Protein AF-A0A6A7KD41-F1 (afdb_monomer)

Nearest PDB structures (foldseek):
  4lav-assembly2_B  TM=3.755E-01  e=3.352E-01  Homo sapiens
  5tva-assembly2_B  TM=5.975E-01  e=9.281E-01  Aquifex aeolicus
  6ssi-assembly1_E  TM=3.882E-01  e=1.425E+00  Dickeya chrysanthemi
  6ssp-assembly2_F  TM=3.814E-01  e=1.965E+00  Dickeya chrysanthemi
  4um3-assembly3_L  TM=3.864E-01  e=9.300E+00  Lymnaea stagnalis

Structure (mmCIF, N/CA/C/O backbone):
data_AF-A0A6A7KD41-F1
#
_entry.id   AF-A0A6A7KD41-F1
#
loop_
_atom_site.group_PDB
_atom_site.id
_atom_site.type_symbol
_atom_site.label_atom_id
_atom_site.label_alt_id
_atom_site.label_comp_id
_atom_site.label_asym_id
_atom_site.label_entity_id
_atom_site.label_seq_id
_atom_site.pdbx_PDB_ins_code
_atom_site.Cartn_x
_atom_site.Cartn_y
_atom_site.Cartn_z
_atom_site.occupancy
_atom_site.B_iso_or_equiv
_atom_site.auth_seq_id
_atom_site.auth_comp_id
_atom_site.auth_asym_id
_atom_site.auth_atom_id
_atom_site.pdbx_PDB_model_num
ATOM 1 N N . MET A 1 1 ? 23.287 2.836 -18.755 1.00 52.28 1 MET A N 1
ATOM 2 C CA . MET A 1 1 ? 22.564 2.348 -17.564 1.00 52.28 1 MET A CA 1
ATOM 3 C C . MET A 1 1 ? 21.124 2.140 -17.977 1.00 52.28 1 MET A C 1
ATOM 5 O O . MET A 1 1 ? 20.512 3.116 -18.390 1.00 52.28 1 MET A O 1
ATOM 9 N N . ASN A 1 2 ? 20.613 0.910 -17.919 1.00 58.53 2 ASN A N 1
ATOM 10 C CA . ASN A 1 2 ? 19.171 0.689 -18.013 1.00 58.53 2 ASN A CA 1
ATOM 11 C C . ASN A 1 2 ? 18.569 1.136 -16.679 1.00 58.53 2 ASN A C 1
ATOM 13 O O . ASN A 1 2 ? 18.926 0.594 -15.634 1.00 58.53 2 ASN A O 1
ATOM 17 N N . LEU A 1 3 ? 17.740 2.179 -16.703 1.00 65.62 3 LEU A N 1
ATOM 18 C CA . LEU A 1 3 ? 16.933 2.551 -15.546 1.00 65.62 3 LEU A CA 1
ATOM 19 C C . LEU A 1 3 ? 15.791 1.544 -15.457 1.00 65.62 3 LEU A C 1
ATOM 21 O O . LEU A 1 3 ? 14.890 1.564 -16.289 1.00 65.62 3 LEU A O 1
ATOM 25 N N . VAL A 1 4 ? 15.855 0.653 -14.469 1.00 75.38 4 VAL A N 1
ATOM 26 C CA . VAL A 1 4 ? 14.727 -0.220 -14.142 1.00 75.38 4 VAL A CA 1
ATOM 27 C C . VAL A 1 4 ? 13.676 0.637 -13.453 1.00 75.38 4 VAL A C 1
ATOM 29 O O . VAL A 1 4 ? 13.943 1.238 -12.410 1.00 75.38 4 VAL A O 1
ATOM 32 N N . VAL A 1 5 ? 12.500 0.719 -14.062 1.00 79.75 5 VAL A N 1
ATOM 33 C CA . VAL A 1 5 ? 11.378 1.510 -13.564 1.00 79.75 5 VAL A CA 1
ATOM 34 C C . VAL A 1 5 ? 10.333 0.570 -12.985 1.00 79.75 5 VAL A C 1
ATOM 36 O O . VAL A 1 5 ? 9.982 -0.443 -13.584 1.00 79.75 5 VAL A O 1
ATOM 39 N N . TYR A 1 6 ? 9.814 0.943 -11.825 1.00 83.56 6 TYR A N 1
ATOM 40 C CA . TYR A 1 6 ? 8.730 0.267 -11.139 1.00 83.56 6 TYR A CA 1
ATOM 41 C C . TYR A 1 6 ? 7.504 1.179 -11.105 1.00 83.56 6 TYR A C 1
ATOM 43 O O . TYR A 1 6 ? 7.623 2.401 -10.997 1.00 83.56 6 TYR A O 1
ATOM 51 N N . ALA A 1 7 ? 6.321 0.582 -11.168 1.00 85.75 7 ALA A N 1
ATOM 52 C CA . ALA A 1 7 ? 5.064 1.204 -10.795 1.00 85.75 7 ALA A CA 1
ATOM 53 C C . ALA A 1 7 ? 4.575 0.598 -9.487 1.00 85.75 7 ALA A C 1
ATOM 55 O O . ALA A 1 7 ? 4.444 -0.615 -9.372 1.00 85.75 7 ALA A O 1
ATOM 56 N N . LEU A 1 8 ? 4.244 1.444 -8.528 1.00 88.38 8 LEU A N 1
ATOM 57 C CA . LEU A 1 8 ? 3.514 1.077 -7.334 1.00 88.38 8 LEU A CA 1
ATOM 58 C C . LEU A 1 8 ? 2.084 1.599 -7.437 1.00 88.38 8 LEU A C 1
ATOM 60 O O . LEU A 1 8 ? 1.876 2.770 -7.745 1.00 88.38 8 LEU A O 1
ATOM 64 N N . ILE A 1 9 ? 1.110 0.750 -7.136 1.00 89.94 9 ILE A N 1
ATOM 65 C CA . ILE A 1 9 ? -0.271 1.148 -6.869 1.00 89.94 9 ILE A CA 1
ATOM 66 C C . ILE A 1 9 ? -0.498 1.005 -5.365 1.00 89.94 9 ILE A C 1
ATOM 68 O O . ILE A 1 9 ? -0.327 -0.083 -4.824 1.00 89.94 9 ILE A O 1
ATOM 72 N N . LYS A 1 10 ? -0.864 2.086 -4.682 1.00 92.62 10 LYS A N 1
ATOM 73 C CA . LYS A 1 10 ? -1.312 2.065 -3.286 1.00 92.62 10 LYS A CA 1
ATOM 74 C C . LYS A 1 10 ? -2.821 2.203 -3.259 1.00 92.62 10 LYS A C 1
ATOM 76 O O . LYS A 1 10 ? -3.337 3.212 -3.726 1.00 92.62 10 LYS A O 1
ATOM 81 N N . GLU A 1 11 ? -3.502 1.232 -2.671 1.00 92.75 11 GLU A N 1
ATOM 82 C CA . GLU A 1 11 ? -4.914 1.346 -2.316 1.00 92.75 11 GLU A CA 1
ATOM 83 C C . GLU A 1 11 ? -5.042 1.656 -0.825 1.00 92.75 11 GLU A C 1
ATOM 85 O O . GLU A 1 11 ? -4.366 1.044 0.006 1.00 92.75 11 GLU A O 1
ATOM 90 N N . GLU A 1 12 ? -5.924 2.591 -0.484 1.00 93.12 12 GLU A N 1
ATOM 91 C CA . GLU A 1 12 ? -6.392 2.807 0.883 1.00 93.12 12 GLU A CA 1
ATOM 92 C C . GLU A 1 12 ? -7.853 2.404 0.986 1.00 93.12 12 GLU A C 1
ATOM 94 O O . GLU A 1 12 ? -8.708 2.928 0.270 1.00 93.12 12 GLU A O 1
ATOM 99 N N . ILE A 1 13 ? -8.140 1.471 1.883 1.00 92.06 13 ILE A N 1
ATOM 100 C CA . ILE A 1 13 ? -9.469 0.906 2.072 1.00 92.06 13 ILE A CA 1
ATOM 101 C C . ILE A 1 13 ? -9.852 1.106 3.531 1.00 92.06 13 ILE A C 1
ATOM 103 O O . ILE A 1 13 ? -9.097 0.745 4.424 1.00 92.06 13 ILE A O 1
ATOM 107 N N . SER A 1 14 ? -11.037 1.644 3.791 1.00 91.31 14 SER A N 1
ATOM 108 C CA . SER A 1 14 ? -11.576 1.792 5.143 1.00 91.31 14 SER A CA 1
ATOM 109 C C . SER A 1 14 ? -12.879 1.020 5.247 1.00 91.31 14 SER A C 1
ATOM 111 O O . SER A 1 14 ? -13.764 1.176 4.402 1.00 91.31 14 SER A O 1
ATOM 113 N N . ASN A 1 15 ? -12.992 0.151 6.257 1.00 87.00 15 ASN A N 1
ATOM 114 C CA . ASN A 1 15 ? -14.191 -0.662 6.491 1.00 87.00 15 ASN A CA 1
ATOM 115 C C . ASN A 1 15 ? -14.682 -1.398 5.218 1.00 87.00 15 ASN A C 1
ATOM 117 O O . ASN A 1 15 ? -15.878 -1.454 4.923 1.00 87.00 15 ASN A O 1
ATOM 121 N N . GLY A 1 16 ? -13.739 -1.918 4.420 1.00 86.12 16 GLY A N 1
ATOM 122 C CA . GLY A 1 16 ? -14.003 -2.642 3.170 1.00 86.12 16 GLY A CA 1
ATOM 123 C C . GLY A 1 16 ? -14.347 -1.777 1.949 1.00 86.12 16 GLY A C 1
ATOM 124 O O . GLY A 1 16 ? -14.627 -2.329 0.886 1.00 86.12 16 GLY A O 1
ATOM 125 N N . LYS A 1 17 ? -14.324 -0.442 2.058 1.00 91.94 17 LYS A N 1
ATOM 126 C CA . LYS A 1 17 ? -14.553 0.484 0.937 1.00 91.94 17 LYS A CA 1
ATOM 127 C C . LYS A 1 17 ? -13.256 1.149 0.496 1.00 91.94 17 LYS A C 1
ATOM 129 O O . LYS A 1 17 ? -12.538 1.689 1.330 1.00 91.94 17 LYS A O 1
ATOM 134 N N . LEU A 1 18 ? -12.991 1.145 -0.810 1.00 93.06 18 LEU A N 1
ATOM 135 C CA . LEU A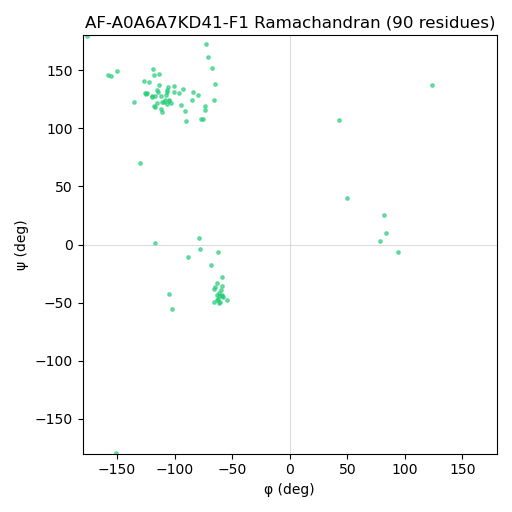 1 18 ? -11.871 1.873 -1.405 1.00 93.06 18 LEU A CA 1
ATOM 136 C C . LEU A 1 18 ? -12.077 3.384 -1.234 1.00 93.06 18 LEU A C 1
ATOM 138 O O . LEU A 1 18 ? -13.114 3.915 -1.631 1.00 93.06 18 LEU A O 1
ATOM 142 N N . ILE A 1 19 ? -11.095 4.046 -0.629 1.00 94.56 19 ILE A N 1
ATOM 143 C CA . ILE A 1 19 ? -11.096 5.481 -0.330 1.00 94.56 19 ILE A CA 1
ATOM 144 C C . ILE A 1 19 ? -10.185 6.235 -1.294 1.00 94.56 19 ILE A C 1
ATOM 146 O O . ILE A 1 19 ? -10.555 7.304 -1.771 1.00 94.56 19 ILE A O 1
ATOM 150 N N . ASP A 1 20 ? -9.009 5.678 -1.583 1.00 93.75 20 ASP A N 1
ATOM 151 C CA . ASP A 1 20 ? -7.983 6.341 -2.382 1.00 93.75 20 ASP A CA 1
ATOM 152 C C . ASP A 1 20 ? -7.130 5.329 -3.156 1.00 93.75 20 ASP A C 1
ATOM 154 O O . ASP A 1 20 ? -6.910 4.204 -2.695 1.00 93.75 20 ASP A O 1
ATOM 158 N N . VAL A 1 21 ? -6.648 5.750 -4.328 1.00 92.69 21 VAL A N 1
ATOM 159 C CA . VAL A 1 21 ? -5.703 4.998 -5.161 1.00 92.69 21 VAL A CA 1
ATOM 160 C C . VAL A 1 21 ? -4.612 5.938 -5.646 1.00 92.69 21 VAL A C 1
ATOM 162 O O . VAL A 1 21 ? -4.878 6.907 -6.357 1.00 92.69 21 VAL A O 1
ATOM 165 N N . VAL A 1 22 ? -3.367 5.602 -5.326 1.00 92.00 22 VAL A N 1
ATOM 166 C CA . VAL A 1 22 ? -2.187 6.348 -5.767 1.00 92.00 22 VAL A CA 1
ATOM 167 C C . VAL A 1 22 ? -1.349 5.470 -6.678 1.00 92.00 22 VAL A C 1
ATOM 169 O O . VAL A 1 22 ? -1.046 4.334 -6.330 1.00 92.00 22 VAL A O 1
ATOM 172 N N . VAL A 1 23 ? -0.928 6.015 -7.820 1.00 89.94 23 VAL A N 1
ATOM 173 C CA . VAL A 1 23 ? 0.059 5.379 -8.698 1.00 89.94 23 VAL A CA 1
ATOM 174 C C . VAL A 1 23 ? 1.365 6.160 -8.619 1.00 89.94 23 VAL A C 1
ATOM 176 O O . VAL A 1 23 ? 1.395 7.359 -8.899 1.00 89.94 23 VAL A O 1
ATOM 179 N N . LEU A 1 24 ? 2.446 5.481 -8.251 1.00 89.56 24 LEU A N 1
ATOM 180 C CA . LEU A 1 24 ? 3.795 6.027 -8.197 1.00 89.56 24 LEU A CA 1
ATOM 181 C C . LEU A 1 24 ? 4.680 5.290 -9.197 1.00 89.56 24 LEU A C 1
ATOM 183 O O . LEU A 1 24 ? 4.766 4.072 -9.152 1.00 89.56 24 LEU A O 1
ATOM 187 N N . ILE A 1 25 ? 5.373 6.025 -10.064 1.00 87.00 25 ILE A N 1
ATOM 188 C CA . ILE A 1 25 ? 6.366 5.461 -10.983 1.00 87.00 25 ILE A CA 1
ATOM 189 C C . ILE A 1 25 ? 7.749 5.961 -10.562 1.00 87.00 25 ILE A C 1
ATOM 191 O O . ILE A 1 25 ? 7.942 7.166 -10.381 1.00 87.00 25 ILE A O 1
ATOM 195 N N . GLY A 1 26 ? 8.703 5.051 -10.384 1.00 85.31 26 GLY A N 1
ATOM 196 C CA . GLY A 1 26 ? 10.041 5.385 -9.902 1.00 85.31 26 GLY A CA 1
ATOM 197 C C . GLY A 1 26 ? 10.994 4.197 -9.874 1.00 85.31 26 GLY A C 1
ATOM 198 O O . GLY A 1 26 ? 10.627 3.081 -10.229 1.00 85.31 26 GLY A O 1
ATOM 199 N N . ASP A 1 27 ? 12.232 4.439 -9.458 1.00 86.44 27 ASP A N 1
ATOM 200 C CA . ASP A 1 27 ? 13.161 3.360 -9.130 1.00 86.44 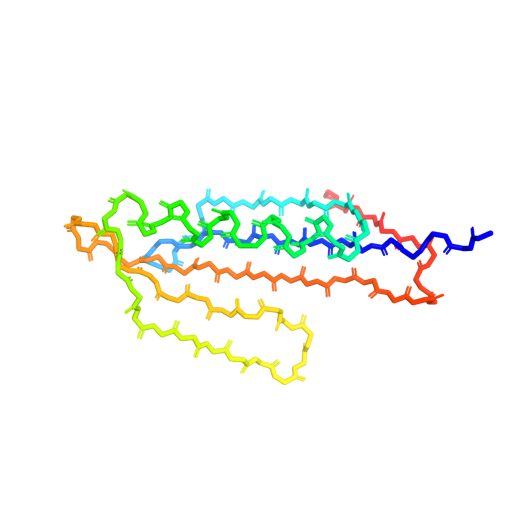27 ASP A CA 1
ATOM 201 C C . ASP A 1 27 ? 12.780 2.676 -7.803 1.00 86.44 27 ASP A C 1
ATOM 203 O O . ASP A 1 27 ? 11.884 3.104 -7.071 1.00 86.44 27 ASP A O 1
ATOM 207 N N . LYS A 1 28 ? 13.478 1.582 -7.488 1.00 84.25 28 LYS A N 1
ATOM 208 C CA . LYS A 1 28 ? 13.225 0.783 -6.285 1.00 84.25 28 LYS A CA 1
ATOM 209 C C . LYS A 1 28 ? 13.376 1.586 -4.986 1.00 84.25 28 LYS A C 1
ATOM 211 O O . LYS A 1 28 ? 12.645 1.325 -4.035 1.00 84.25 28 LYS A O 1
ATOM 216 N N . GLU A 1 29 ? 14.323 2.520 -4.930 1.00 88.56 29 GLU A N 1
ATOM 217 C CA . GLU A 1 29 ? 14.573 3.336 -3.737 1.00 88.56 29 GLU A CA 1
ATOM 218 C C . GLU A 1 29 ? 13.375 4.244 -3.466 1.00 88.56 29 GLU A C 1
ATOM 220 O O . GLU A 1 29 ? 12.785 4.176 -2.387 1.00 88.56 29 GLU A O 1
ATOM 225 N N . ARG A 1 30 ? 12.907 4.952 -4.496 1.00 89.50 30 ARG A N 1
ATOM 226 C CA . ARG A 1 30 ? 11.724 5.808 -4.420 1.00 89.50 30 ARG A CA 1
ATOM 227 C C . ARG A 1 30 ? 10.452 5.048 -4.040 1.00 89.50 30 ARG A C 1
ATOM 229 O O . ARG A 1 30 ? 9.627 5.570 -3.290 1.00 89.50 30 ARG A O 1
ATOM 236 N N . ILE A 1 31 ? 10.267 3.829 -4.555 1.00 88.31 31 ILE A N 1
ATOM 237 C CA . ILE A 1 31 ? 9.132 2.975 -4.171 1.00 88.31 31 ILE A CA 1
ATOM 238 C C . ILE A 1 31 ? 9.193 2.625 -2.678 1.00 88.31 31 ILE A C 1
ATOM 240 O O . ILE A 1 31 ? 8.189 2.756 -1.976 1.00 88.31 31 ILE A O 1
ATOM 244 N N . ASN A 1 32 ? 10.363 2.211 -2.185 1.00 86.88 32 ASN A N 1
ATOM 245 C CA . ASN A 1 32 ? 10.541 1.850 -0.781 1.00 86.88 32 ASN A CA 1
ATOM 246 C C . ASN A 1 32 ? 10.302 3.045 0.145 1.00 86.88 32 ASN A C 1
ATOM 248 O O . ASN A 1 32 ? 9.559 2.916 1.117 1.00 86.88 32 ASN A O 1
ATOM 252 N N . GLU A 1 33 ? 10.894 4.201 -0.165 1.00 91.81 33 GLU A N 1
ATOM 253 C CA . GLU A 1 33 ? 10.694 5.440 0.594 1.00 91.81 33 GLU A CA 1
ATOM 254 C C . GLU A 1 33 ? 9.210 5.783 0.710 1.00 91.81 33 GLU A C 1
ATOM 256 O O . GLU A 1 33 ? 8.711 5.990 1.815 1.00 91.81 33 GLU A O 1
ATOM 261 N N . PHE A 1 34 ? 8.473 5.732 -0.403 1.00 91.25 34 PHE A N 1
ATOM 262 C CA . PHE A 1 34 ? 7.041 6.011 -0.403 1.00 91.25 34 PHE A CA 1
ATOM 263 C C . PHE A 1 34 ? 6.251 5.068 0.515 1.00 91.25 34 PHE A C 1
ATOM 265 O O . PHE A 1 34 ? 5.385 5.523 1.266 1.00 91.25 34 PHE A O 1
ATOM 272 N N . ILE A 1 35 ? 6.533 3.761 0.486 1.00 87.44 35 ILE A N 1
ATOM 273 C CA . ILE A 1 35 ? 5.863 2.791 1.367 1.00 87.44 35 ILE A CA 1
ATOM 274 C C . ILE A 1 35 ? 6.156 3.130 2.833 1.00 87.44 35 ILE A C 1
ATOM 276 O O . ILE A 1 35 ? 5.225 3.256 3.633 1.00 87.44 35 ILE A O 1
ATOM 280 N N . TYR A 1 36 ? 7.430 3.329 3.184 1.00 87.25 36 TYR A N 1
ATOM 281 C CA . TYR A 1 36 ? 7.830 3.645 4.555 1.00 87.25 36 TYR A CA 1
ATOM 282 C C . TYR A 1 36 ? 7.220 4.954 5.056 1.00 87.25 36 TYR A C 1
ATOM 284 O O . TYR A 1 36 ? 6.749 5.001 6.192 1.00 87.25 36 TYR A O 1
ATOM 292 N N . GLU A 1 37 ? 7.181 5.998 4.228 1.00 90.88 37 GLU A N 1
ATOM 293 C CA . GLU A 1 37 ? 6.560 7.276 4.579 1.00 90.88 37 GLU A CA 1
ATOM 294 C C . GLU A 1 37 ? 5.065 7.131 4.861 1.00 90.88 37 GLU A C 1
ATOM 296 O O . GLU A 1 37 ? 4.583 7.659 5.867 1.00 90.88 37 GLU A O 1
ATOM 301 N N . ASN A 1 38 ? 4.336 6.381 4.025 1.00 88.56 38 ASN A N 1
ATOM 302 C CA . ASN A 1 38 ? 2.909 6.131 4.238 1.00 88.56 38 ASN A CA 1
ATOM 303 C C . ASN A 1 38 ? 2.680 5.414 5.573 1.00 88.56 38 ASN A C 1
ATOM 305 O O . ASN A 1 38 ? 1.891 5.881 6.390 1.00 88.56 38 ASN A O 1
ATOM 309 N N . ILE A 1 39 ? 3.416 4.334 5.843 1.00 86.25 39 ILE A N 1
ATOM 310 C CA . ILE A 1 39 ? 3.299 3.586 7.102 1.00 86.25 39 ILE A CA 1
ATOM 311 C C . ILE A 1 39 ? 3.694 4.447 8.313 1.00 86.25 39 ILE A C 1
ATOM 313 O O . ILE A 1 39 ? 2.997 4.468 9.328 1.00 86.25 39 ILE A O 1
ATOM 317 N N . HIS A 1 40 ? 4.787 5.205 8.214 1.00 87.38 40 HIS A N 1
ATOM 318 C CA . HIS A 1 40 ? 5.257 6.067 9.296 1.00 87.38 40 HIS A CA 1
ATOM 319 C C . HIS A 1 40 ? 4.276 7.203 9.612 1.00 87.38 40 HIS A C 1
ATOM 321 O O . HIS A 1 40 ? 4.099 7.554 10.782 1.00 87.38 40 HIS A O 1
ATOM 327 N N . LYS A 1 41 ? 3.612 7.758 8.591 1.00 86.25 41 LYS A N 1
ATOM 328 C CA . LYS A 1 41 ? 2.560 8.763 8.765 1.00 86.25 41 LYS A CA 1
ATOM 329 C C . LYS A 1 41 ? 1.423 8.230 9.640 1.00 86.25 41 LYS A C 1
ATOM 331 O O . LYS A 1 41 ? 1.041 8.914 10.585 1.00 86.25 41 LYS A O 1
ATOM 336 N N . PHE A 1 42 ? 0.964 6.999 9.405 1.00 83.00 42 PHE A N 1
ATOM 337 C CA . PHE A 1 42 ? -0.080 6.381 10.230 1.00 83.00 42 PHE A CA 1
ATOM 338 C C . PHE A 1 42 ? 0.318 6.274 11.707 1.00 83.00 42 PHE A C 1
ATOM 340 O O . PHE A 1 42 ? -0.473 6.633 12.576 1.00 83.00 42 PHE A O 1
ATOM 347 N N . TYR A 1 43 ? 1.552 5.861 12.010 1.00 82.50 43 TYR A N 1
ATOM 348 C CA . TYR A 1 43 ? 2.022 5.816 13.401 1.00 82.50 43 TYR A CA 1
ATOM 349 C C . TYR A 1 43 ? 2.128 7.207 14.037 1.00 82.50 43 TYR A C 1
ATOM 351 O O . TYR A 1 43 ? 1.788 7.378 15.207 1.00 82.50 43 TYR A O 1
ATOM 359 N N . LYS A 1 44 ? 2.576 8.218 13.281 1.00 86.12 44 LYS A N 1
ATOM 360 C CA . LYS A 1 44 ? 2.636 9.611 13.758 1.00 86.12 44 LYS A CA 1
ATOM 361 C C . LYS A 1 44 ? 1.262 10.186 14.084 1.00 86.12 44 LYS A C 1
ATOM 363 O O . LYS A 1 44 ? 1.149 10.983 15.009 1.00 86.12 44 LYS A O 1
ATOM 368 N N . GLU A 1 45 ? 0.236 9.770 13.353 1.00 85.31 45 GLU A N 1
ATOM 369 C CA . GLU A 1 45 ? -1.156 10.160 13.594 1.00 85.31 45 GLU A CA 1
ATOM 370 C C . GLU A 1 45 ? -1.799 9.378 14.755 1.00 85.31 45 GLU A C 1
ATOM 372 O O . GLU A 1 45 ? -2.980 9.557 15.032 1.00 85.31 45 GLU A O 1
ATOM 377 N N . GLY A 1 46 ? -1.035 8.543 15.471 1.00 78.94 46 GLY A N 1
ATOM 378 C CA . GLY A 1 46 ? -1.515 7.745 16.601 1.00 78.94 46 GLY A CA 1
ATOM 379 C C . GLY A 1 46 ? -2.176 6.430 16.190 1.00 78.94 46 GLY A C 1
ATOM 380 O O . GLY A 1 46 ? -2.792 5.771 17.026 1.00 78.94 46 GLY A O 1
ATOM 381 N N . GLY A 1 47 ? -2.067 6.046 14.916 1.00 80.94 47 GLY A N 1
ATOM 382 C CA . GLY A 1 47 ? -2.515 4.748 14.442 1.00 80.94 47 GLY A CA 1
ATOM 383 C C . GLY A 1 47 ? -1.671 3.608 15.013 1.00 80.94 47 GLY A C 1
ATOM 384 O O . GLY A 1 47 ? -0.490 3.773 15.326 1.00 80.94 47 GLY A O 1
ATOM 385 N N . SER A 1 48 ? -2.278 2.433 15.140 1.00 82.12 48 SER A N 1
ATOM 386 C CA . SER A 1 48 ? -1.619 1.222 15.618 1.00 82.12 4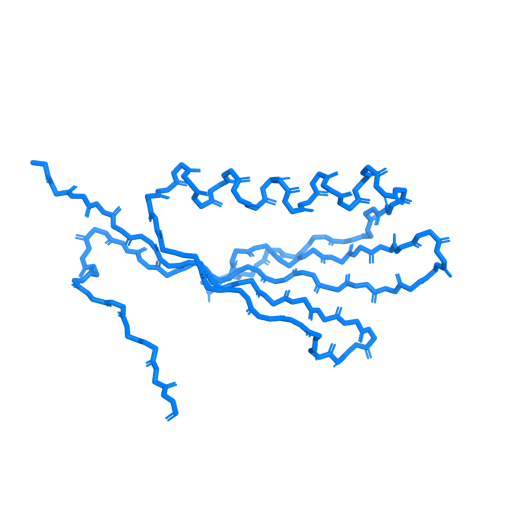8 SER A CA 1
ATOM 387 C C . SER A 1 48 ? -1.627 0.122 14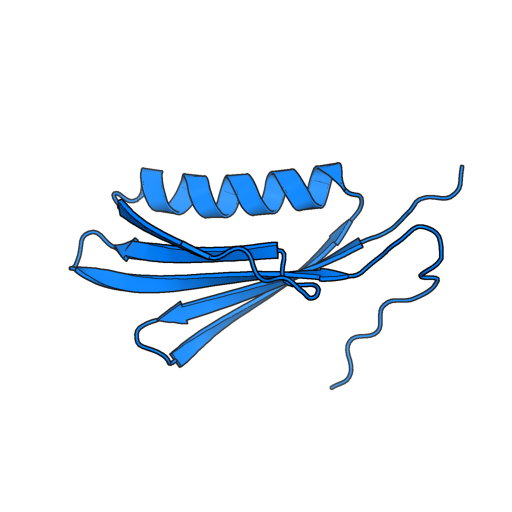.564 1.00 82.12 48 SER A C 1
ATOM 389 O O . SER A 1 48 ? -2.502 0.045 13.702 1.00 82.12 48 SER A O 1
ATOM 391 N N . PHE A 1 49 ? -0.605 -0.723 14.622 1.00 84.75 49 PHE A N 1
ATOM 392 C CA . PHE A 1 49 ? -0.475 -1.876 13.747 1.00 84.75 49 PHE A CA 1
ATOM 393 C C . PHE A 1 49 ? -1.344 -3.025 14.243 1.00 84.75 49 PHE A C 1
ATOM 395 O O . PHE A 1 49 ? -1.219 -3.429 15.399 1.00 84.75 49 PHE A O 1
ATOM 402 N N . LEU A 1 50 ? -2.162 -3.587 13.353 1.00 79.25 50 LEU A N 1
ATOM 403 C CA . LEU A 1 50 ? -2.926 -4.796 13.643 1.00 79.25 50 LEU A CA 1
ATOM 404 C C . LEU A 1 50 ? -2.277 -6.021 13.005 1.00 79.25 50 LEU A C 1
ATOM 406 O O . LEU A 1 50 ? -1.989 -7.006 13.688 1.00 79.25 50 LEU A O 1
ATOM 410 N N . LYS A 1 51 ? -2.054 -5.979 11.686 1.00 81.06 51 LYS A N 1
ATOM 411 C CA . LYS A 1 51 ? -1.610 -7.155 10.937 1.00 81.06 51 LYS A CA 1
ATOM 412 C C . LYS A 1 51 ? -0.871 -6.793 9.655 1.00 81.06 51 LYS A C 1
ATOM 414 O O . LYS A 1 51 ? -1.239 -5.863 8.948 1.00 81.06 51 LYS A O 1
ATOM 419 N N . ARG A 1 52 ? 0.124 -7.616 9.319 1.00 78.75 52 ARG A N 1
ATOM 420 C CA . ARG A 1 52 ? 0.799 -7.648 8.017 1.00 78.75 52 ARG A CA 1
ATOM 421 C C . ARG A 1 52 ? 0.505 -8.987 7.352 1.00 78.75 52 ARG A C 1
ATOM 423 O O . ARG A 1 52 ? 0.628 -10.029 7.999 1.00 78.75 52 ARG A O 1
ATOM 430 N N . LYS A 1 53 ? 0.101 -8.968 6.083 1.00 74.50 53 LYS A N 1
ATOM 431 C CA . LYS A 1 53 ? 0.002 -10.170 5.242 1.00 74.50 53 LYS A CA 1
ATOM 432 C C . LYS A 1 53 ? 0.970 -10.021 4.075 1.00 74.50 53 LYS A C 1
ATOM 434 O O . LYS A 1 53 ? 0.832 -9.100 3.274 1.00 74.50 53 LYS A O 1
ATOM 439 N N . 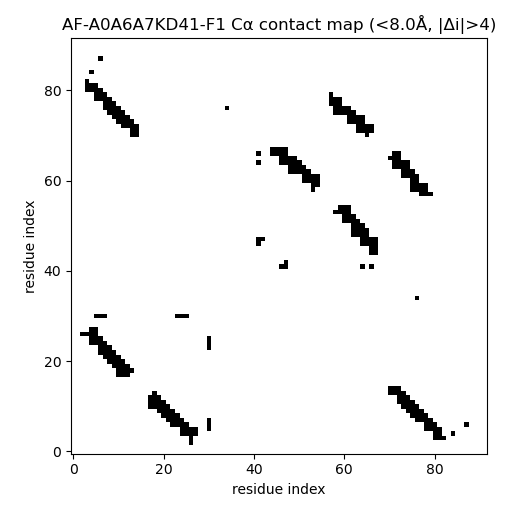GLU A 1 54 ? 1.935 -10.928 3.998 1.00 65.56 54 GLU A N 1
ATOM 440 C CA . GLU A 1 54 ? 2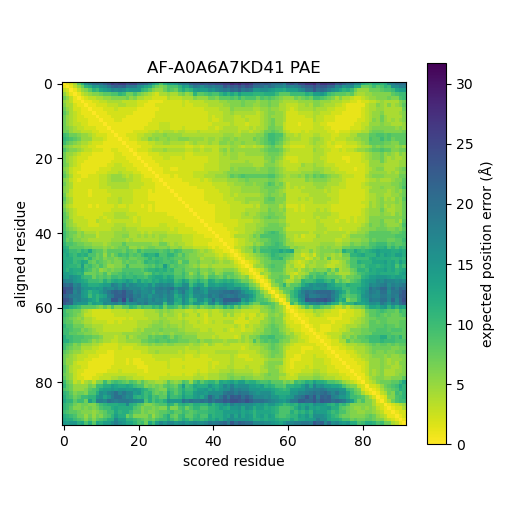.716 -11.148 2.783 1.00 65.56 54 GLU A CA 1
ATOM 441 C C . GLU A 1 54 ? 1.914 -12.090 1.890 1.00 65.56 54 GLU A C 1
ATOM 443 O O . GLU A 1 54 ? 1.368 -13.086 2.366 1.00 65.56 54 GLU A O 1
ATOM 448 N N . THR A 1 55 ? 1.769 -11.746 0.619 1.00 58.34 55 THR A N 1
ATOM 449 C CA . THR A 1 55 ? 1.028 -12.566 -0.345 1.00 58.34 55 THR A CA 1
ATOM 450 C C . THR A 1 55 ? 1.991 -13.109 -1.384 1.00 58.34 55 THR A C 1
ATOM 452 O O . THR A 1 55 ? 2.843 -12.373 -1.876 1.00 58.34 55 THR A O 1
ATOM 455 N N . GLU A 1 56 ? 1.820 -14.382 -1.727 1.00 53.66 56 GLU A N 1
ATOM 456 C CA . GLU A 1 56 ? 2.777 -15.175 -2.507 1.00 53.66 56 GLU A CA 1
ATOM 457 C C . GLU A 1 56 ? 2.921 -14.733 -3.978 1.00 53.66 56 GLU A C 1
ATOM 459 O O . GLU A 1 56 ? 3.945 -15.015 -4.588 1.00 53.66 56 GLU A O 1
ATOM 464 N N . ASP A 1 57 ? 1.968 -13.968 -4.531 1.00 51.75 57 ASP A N 1
ATOM 465 C CA . ASP A 1 57 ? 1.898 -13.691 -5.974 1.00 51.75 57 ASP A CA 1
ATOM 466 C C . ASP A 1 57 ? 1.749 -12.197 -6.332 1.00 51.75 57 ASP A C 1
ATOM 468 O O . ASP A 1 57 ? 0.753 -11.778 -6.909 1.00 51.75 57 ASP A O 1
ATOM 472 N N . ARG A 1 58 ? 2.796 -11.385 -6.124 1.00 53.50 58 ARG A N 1
ATOM 473 C CA . ARG A 1 58 ? 2.939 -10.012 -6.697 1.00 53.50 58 ARG A CA 1
ATOM 474 C C . ARG A 1 58 ? 2.224 -8.863 -5.969 1.00 53.50 58 ARG A C 1
ATOM 476 O O . ARG A 1 58 ? 1.950 -7.822 -6.565 1.00 53.50 58 ARG A O 1
ATOM 483 N N . LEU A 1 59 ? 1.980 -9.004 -4.674 1.00 55.25 59 LEU A N 1
ATOM 484 C CA . LEU A 1 59 ? 1.448 -7.934 -3.830 1.00 55.25 59 LEU A CA 1
ATOM 485 C C . LEU A 1 59 ? 2.480 -7.606 -2.750 1.00 55.25 59 LEU A C 1
ATOM 487 O O . LEU A 1 59 ? 2.872 -8.461 -1.954 1.00 55.25 59 LEU A O 1
ATOM 491 N N . TYR A 1 60 ? 2.949 -6.367 -2.760 1.00 68.75 60 TYR A N 1
ATOM 492 C CA . TYR A 1 60 ? 3.817 -5.838 -1.726 1.00 68.75 60 TYR A CA 1
ATOM 493 C C . TYR A 1 60 ? 2.929 -5.523 -0.512 1.00 68.75 60 TYR A C 1
ATOM 495 O O . TYR A 1 60 ? 2.112 -4.621 -0.532 1.00 68.75 60 TYR A O 1
ATOM 503 N N . GLU A 1 61 ? 3.046 -6.330 0.533 1.00 77.50 61 GLU A N 1
ATOM 504 C CA . GLU A 1 61 ? 2.567 -6.062 1.895 1.00 77.50 61 GLU A CA 1
ATOM 505 C C . GLU A 1 61 ? 1.160 -5.434 2.044 1.00 77.50 61 GLU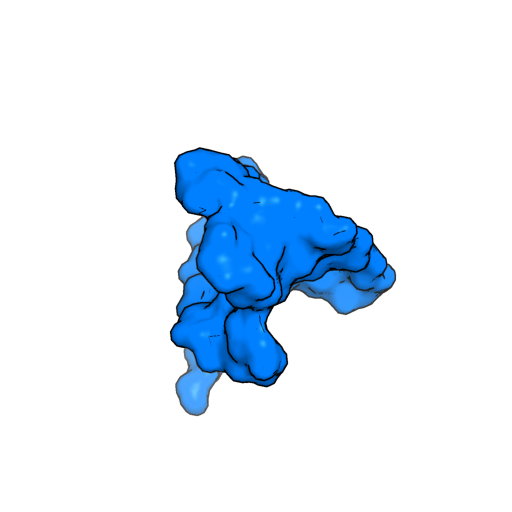 A C 1
ATOM 507 O O . GLU A 1 61 ? 0.946 -4.233 1.880 1.00 77.50 61 GLU A O 1
ATOM 512 N N . VAL A 1 62 ? 0.190 -6.227 2.501 1.00 84.50 62 VAL A N 1
ATOM 513 C CA . VAL A 1 62 ? -1.060 -5.661 3.030 1.00 84.50 62 VAL A CA 1
ATOM 514 C C . VAL A 1 62 ? -0.859 -5.303 4.498 1.00 84.50 62 VAL A C 1
ATOM 516 O O . VAL A 1 62 ? -0.503 -6.172 5.301 1.00 84.50 62 VAL A O 1
ATOM 519 N N . TRP A 1 63 ? -1.125 -4.046 4.843 1.00 87.00 63 TRP A N 1
ATOM 520 C CA . TRP A 1 63 ? -1.052 -3.514 6.200 1.00 87.00 63 TRP A CA 1
ATOM 521 C C . TRP A 1 63 ? -2.445 -3.171 6.707 1.00 87.00 63 TRP A C 1
ATOM 523 O O . TRP A 1 63 ? -3.106 -2.288 6.171 1.00 87.00 63 TRP A O 1
ATOM 533 N N . GLU A 1 64 ? -2.874 -3.853 7.761 1.00 88.75 64 GLU A N 1
ATOM 534 C CA . GLU A 1 64 ? -4.082 -3.519 8.507 1.00 88.75 64 GLU A CA 1
ATOM 535 C C . GLU A 1 64 ? -3.689 -2.643 9.700 1.00 88.75 64 GLU A C 1
ATOM 537 O O . GLU A 1 64 ? -2.868 -3.033 10.542 1.00 88.75 64 GLU A O 1
ATOM 542 N N . LEU A 1 65 ? -4.244 -1.437 9.735 1.00 89.06 65 LEU A N 1
ATOM 543 C CA . LEU A 1 65 ? -3.921 -0.371 10.671 1.00 89.06 65 LEU A CA 1
ATOM 544 C C . LEU A 1 65 ? -5.206 0.099 11.350 1.00 89.06 65 LEU A C 1
ATOM 546 O O . LEU A 1 65 ? -6.244 0.227 10.706 1.00 89.06 65 LEU A O 1
ATOM 550 N N . GLN A 1 66 ? -5.134 0.393 12.642 1.00 89.12 66 GLN A N 1
ATOM 551 C CA . GLN A 1 66 ? -6.237 0.994 13.382 1.00 89.12 66 GLN A CA 1
ATOM 552 C C . GLN A 1 66 ? -5.939 2.466 13.642 1.00 89.12 66 GLN A C 1
ATOM 554 O O . GLN A 1 66 ? -4.908 2.788 14.230 1.00 89.12 66 GLN A O 1
ATOM 559 N N . LYS A 1 67 ? -6.837 3.358 13.231 1.00 86.94 67 LYS A N 1
ATOM 560 C CA . LYS A 1 67 ? -6.785 4.786 13.556 1.00 86.94 67 LYS A CA 1
ATOM 561 C C . LYS A 1 67 ? -7.102 5.042 15.041 1.00 86.94 67 LYS A C 1
ATOM 563 O O . LYS A 1 67 ? -7.717 4.197 15.690 1.00 86.94 67 LYS A O 1
ATOM 568 N N . PRO A 1 68 ? -6.742 6.217 15.596 1.00 84.56 68 PRO A N 1
ATOM 569 C CA . PRO A 1 68 ? -7.040 6.561 16.993 1.00 84.56 68 PRO A CA 1
ATOM 570 C C . PRO A 1 68 ? -8.530 6.556 17.358 1.00 84.56 68 PRO A C 1
ATOM 572 O O . PRO A 1 68 ? -8.880 6.339 18.515 1.00 84.56 68 PRO A O 1
ATOM 575 N N . ASP A 1 69 ? -9.405 6.820 16.387 1.00 88.50 69 ASP A N 1
ATOM 576 C CA . ASP A 1 69 ? -10.866 6.794 16.532 1.00 88.50 69 ASP A CA 1
ATOM 577 C C . ASP A 1 69 ? -11.454 5.370 16.515 1.00 88.50 69 ASP A C 1
ATOM 579 O O . ASP A 1 69 ? -12.650 5.192 16.745 1.00 88.50 69 ASP A O 1
ATOM 583 N N . GLY A 1 70 ? -10.612 4.357 16.298 1.00 85.44 70 GLY A N 1
ATOM 584 C CA . GLY A 1 70 ? -10.985 2.950 16.241 1.00 85.44 70 GLY A CA 1
ATOM 585 C C . GLY A 1 70 ? -11.265 2.427 14.833 1.00 85.44 70 GLY A C 1
ATOM 586 O O . GLY A 1 70 ? -11.416 1.210 14.695 1.00 85.44 70 GLY A O 1
ATOM 587 N N . ASP A 1 71 ? -11.289 3.285 13.804 1.00 89.31 71 ASP A N 1
ATOM 588 C CA . ASP A 1 71 ? -11.508 2.856 12.420 1.00 89.31 71 ASP A CA 1
ATOM 589 C C . ASP A 1 71 ? -10.367 1.965 11.925 1.00 89.31 71 ASP A C 1
ATOM 591 O O . ASP A 1 71 ? -9.184 2.245 12.139 1.00 89.31 71 ASP A O 1
ATOM 595 N N . ILE A 1 72 ? -10.726 0.899 11.209 1.00 90.19 72 ILE A N 1
ATOM 596 C CA . ILE A 1 72 ? -9.761 -0.014 10.598 1.00 90.19 72 ILE A CA 1
ATOM 597 C C . ILE A 1 72 ? -9.543 0.383 9.140 1.00 90.19 72 ILE A C 1
ATOM 599 O O . ILE A 1 72 ? -10.490 0.567 8.363 1.00 90.19 72 ILE A O 1
ATOM 603 N N . ILE A 1 73 ? -8.271 0.495 8.775 1.00 91.56 73 ILE A N 1
ATOM 604 C CA . ILE A 1 73 ? -7.804 0.784 7.427 1.00 91.56 73 ILE A CA 1
ATOM 605 C C . ILE A 1 73 ? -6.892 -0.330 6.952 1.00 91.56 73 ILE A C 1
ATOM 607 O O . ILE A 1 73 ? -6.041 -0.824 7.684 1.00 91.56 73 ILE A O 1
ATOM 611 N N . GLU A 1 74 ? -7.050 -0.685 5.688 1.00 90.88 74 GLU A N 1
ATOM 612 C CA . GLU A 1 74 ? -6.129 -1.536 4.962 1.00 90.88 74 GLU A CA 1
ATOM 613 C C . GLU A 1 74 ? -5.374 -0.681 3.943 1.00 90.88 74 GLU A C 1
ATOM 615 O O . GLU A 1 74 ? -5.980 -0.026 3.091 1.00 90.88 74 GLU A O 1
ATOM 620 N N . LEU A 1 75 ? -4.047 -0.711 4.015 1.00 90.31 75 LEU A N 1
ATOM 621 C CA . LEU A 1 75 ? -3.176 -0.247 2.945 1.00 90.31 75 LEU A CA 1
ATOM 622 C C . LEU A 1 75 ? -2.676 -1.448 2.163 1.00 90.31 75 LEU A C 1
ATOM 624 O O . LEU A 1 75 ? -2.184 -2.419 2.744 1.00 90.31 75 LEU A O 1
ATOM 628 N N . ARG A 1 76 ? -2.780 -1.372 0.843 1.00 89.88 76 ARG A N 1
ATOM 629 C CA . ARG A 1 76 ? -2.296 -2.414 -0.062 1.00 89.88 76 ARG A CA 1
ATOM 630 C C . ARG A 1 76 ? -1.336 -1.787 -1.048 1.00 89.88 76 ARG A C 1
ATOM 632 O O . ARG A 1 76 ? -1.691 -0.786 -1.667 1.00 89.88 76 ARG A O 1
ATOM 639 N N . PHE A 1 77 ? -0.151 -2.364 -1.204 1.00 88.44 77 PHE A N 1
ATOM 640 C CA . PHE A 1 77 ? 0.846 -1.869 -2.144 1.00 88.44 77 PHE A CA 1
ATOM 641 C C . PHE A 1 77 ? 1.087 -2.913 -3.243 1.00 88.44 77 PHE A C 1
ATOM 643 O O . PHE A 1 77 ? 1.462 -4.050 -3.007 1.00 88.44 77 PHE A O 1
ATOM 650 N N . TYR A 1 78 ? 0.873 -2.557 -4.496 1.00 85.81 78 TYR A N 1
ATOM 651 C CA . TYR A 1 78 ? 1.096 -3.451 -5.629 1.00 85.81 78 TYR A CA 1
ATOM 652 C C . TYR A 1 78 ? 2.286 -2.920 -6.403 1.00 85.81 78 TYR A C 1
ATOM 654 O O . TYR A 1 78 ? 2.197 -1.826 -6.948 1.00 85.81 78 TYR A O 1
ATOM 662 N N . VAL A 1 79 ? 3.395 -3.658 -6.438 1.00 83.19 79 VAL A N 1
ATOM 663 C CA . VAL A 1 79 ? 4.596 -3.236 -7.168 1.00 83.19 79 VAL A CA 1
ATOM 664 C C . VAL A 1 79 ? 4.715 -4.051 -8.447 1.00 83.19 79 VAL A C 1
ATOM 666 O O . VAL A 1 79 ? 4.768 -5.278 -8.422 1.00 83.19 79 VAL A O 1
ATOM 669 N N . PHE A 1 80 ? 4.774 -3.344 -9.565 1.00 80.94 80 PHE A N 1
ATOM 670 C CA . PHE A 1 80 ? 4.957 -3.856 -10.911 1.00 80.94 80 PHE A CA 1
ATOM 671 C C . PHE A 1 80 ? 6.262 -3.302 -11.469 1.00 80.94 80 PHE A C 1
ATOM 673 O O . PHE A 1 80 ? 6.620 -2.162 -11.188 1.00 80.94 80 PHE A O 1
ATOM 680 N 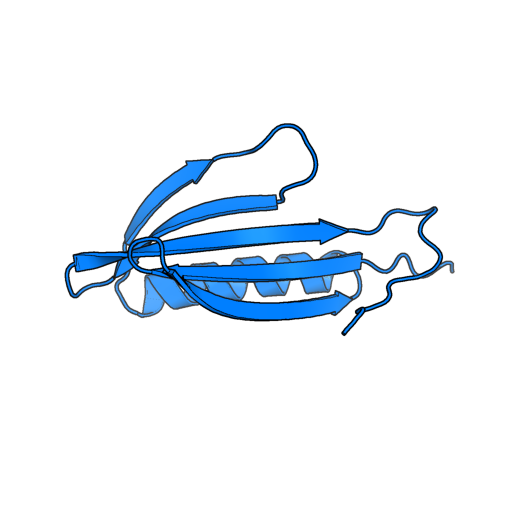N . GLY A 1 81 ? 6.957 -4.079 -12.285 1.00 74.56 81 GLY A N 1
ATOM 681 C CA . GLY A 1 81 ? 8.253 -3.690 -12.833 1.00 74.56 81 GLY A CA 1
ATOM 682 C C . GLY A 1 81 ? 9.321 -4.716 -12.488 1.00 74.56 81 GLY A C 1
ATOM 683 O O . GLY A 1 81 ? 9.377 -5.230 -11.372 1.00 74.56 81 GLY A O 1
ATOM 684 N N . ASP A 1 82 ? 10.145 -5.021 -13.476 1.00 70.62 82 ASP A N 1
ATOM 685 C CA . ASP A 1 82 ? 11.371 -5.793 -13.364 1.00 70.62 82 ASP A CA 1
ATOM 686 C C . ASP A 1 82 ? 12.328 -5.311 -14.466 1.00 70.62 82 ASP A C 1
ATOM 688 O O . ASP A 1 82 ? 12.014 -4.391 -15.225 1.00 70.62 82 ASP A O 1
ATOM 692 N N . GLU A 1 83 ? 13.512 -5.909 -14.549 1.00 65.06 83 GLU A N 1
ATOM 693 C CA . GLU A 1 83 ? 14.520 -5.575 -15.562 1.00 65.06 83 GLU A CA 1
ATOM 694 C C . GLU A 1 83 ? 14.087 -5.835 -17.022 1.00 65.06 83 GLU A C 1
ATOM 696 O O . GLU A 1 83 ? 14.808 -5.443 -17.937 1.00 65.06 83 GLU A O 1
ATOM 701 N N . ASN A 1 84 ? 12.918 -6.449 -17.237 1.00 64.50 84 ASN A N 1
ATOM 702 C CA . ASN A 1 84 ? 12.337 -6.819 -18.529 1.00 64.50 84 ASN A CA 1
ATOM 703 C C . ASN A 1 84 ? 11.003 -6.098 -18.831 1.00 64.50 84 ASN A C 1
ATOM 705 O O . ASN A 1 84 ? 10.389 -6.368 -19.867 1.00 64.50 84 ASN A O 1
ATOM 709 N N . ILE A 1 85 ? 10.508 -5.218 -17.948 1.00 64.31 85 ILE A N 1
ATOM 710 C CA . ILE A 1 85 ? 9.262 -4.468 -18.170 1.00 64.31 85 ILE A CA 1
ATOM 711 C C . ILE A 1 85 ? 9.571 -3.142 -18.870 1.00 64.31 85 ILE A C 1
ATOM 713 O O . ILE A 1 85 ? 10.042 -2.183 -18.265 1.00 64.31 85 ILE A O 1
ATOM 717 N N . ASP A 1 86 ? 9.226 -3.085 -20.156 1.00 56.62 86 ASP A N 1
ATOM 718 C CA . ASP A 1 86 ? 9.504 -1.933 -21.022 1.00 56.62 86 ASP A CA 1
ATOM 719 C C . ASP A 1 86 ? 8.405 -0.848 -21.010 1.00 56.62 86 ASP A C 1
ATOM 721 O O . ASP A 1 86 ? 8.608 0.239 -21.553 1.00 56.62 86 ASP A O 1
ATOM 725 N N . SER A 1 87 ? 7.221 -1.097 -20.422 1.00 68.25 87 SER A N 1
ATOM 726 C CA . SER A 1 87 ? 6.157 -0.077 -20.352 1.00 68.25 87 SER A CA 1
ATOM 727 C C . SER A 1 87 ? 5.122 -0.301 -19.241 1.00 68.25 87 SER A C 1
ATOM 729 O O . SER A 1 87 ? 4.739 -1.429 -18.938 1.00 68.25 87 SER A O 1
ATOM 731 N N . ILE A 1 88 ? 4.623 0.804 -18.674 1.00 66.56 88 ILE A N 1
ATOM 732 C CA . ILE A 1 88 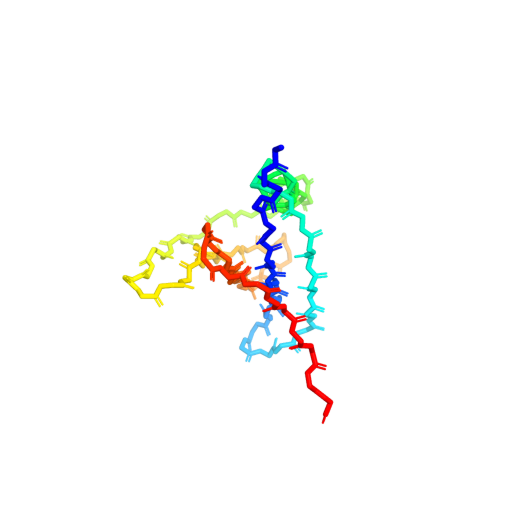? 3.473 0.864 -17.759 1.00 66.56 88 ILE A CA 1
ATOM 733 C C . ILE A 1 88 ? 2.417 1.761 -18.412 1.00 66.56 88 ILE A C 1
ATOM 735 O O . ILE A 1 88 ? 2.717 2.892 -18.787 1.00 66.56 88 ILE A O 1
ATOM 739 N N . SER A 1 89 ? 1.184 1.272 -18.546 1.00 69.06 89 SER A N 1
ATOM 740 C CA . SER A 1 89 ? 0.061 2.038 -19.104 1.00 69.06 89 SER A CA 1
ATOM 741 C C . SER A 1 89 ? -1.117 2.042 -18.137 1.00 69.06 89 SER A C 1
ATOM 743 O O . SER A 1 89 ? -1.542 0.985 -17.677 1.00 69.06 89 SER A O 1
ATOM 745 N N . ILE A 1 90 ? -1.664 3.226 -17.855 1.00 68.94 90 ILE A N 1
ATOM 746 C CA . ILE A 1 90 ? -2.920 3.381 -17.112 1.00 68.94 90 ILE A CA 1
ATOM 747 C C . ILE A 1 90 ? -4.053 3.416 -18.141 1.00 68.94 90 ILE A C 1
ATOM 749 O O . ILE A 1 90 ? -4.116 4.332 -18.961 1.00 68.94 90 ILE A O 1
ATOM 753 N N . ILE A 1 91 ? -4.926 2.408 -18.121 1.00 76.06 91 ILE A N 1
ATOM 754 C CA . ILE A 1 91 ? -6.093 2.319 -19.009 1.00 76.06 91 ILE A CA 1
ATOM 755 C C . ILE A 1 91 ? -7.294 2.941 -18.286 1.00 76.06 91 ILE A C 1
ATOM 757 O O . ILE A 1 91 ? -7.500 2.677 -17.103 1.00 76.06 91 ILE A O 1
ATOM 761 N N . LYS A 1 92 ? -8.048 3.789 -18.992 1.00 60.69 92 LYS A N 1
ATOM 762 C CA . LYS A 1 92 ? -9.246 4.474 -18.487 1.00 60.69 92 LYS A CA 1
ATOM 763 C C . LYS A 1 92 ? -10.516 3.692 -18.803 1.00 60.69 92 LYS A C 1
ATOM 765 O O . LYS A 1 92 ? -10.595 3.165 -19.934 1.00 60.69 92 LYS A O 1
#

Sequence (92 aa):
MNLVVYALIKEEISNGKLIDVVVLIGDKERINEFIYENIHKFYKEGGSFLKRKETEDRLYEVWELQKPDGDIIELRFYVFGDENIDSISIIK

Mean predicted aligned error: 6.42 Å

Secondary structure (DSSP, 8-state):
-----EEEEEEEEETTEEEEEEEEEE-HHHHHHHHHHHHHHHHHTT-EEEEEEEETTTEEEEEEEE-TTS-EEEEEEEEE--TT--------

pLDDT: mean 81.26, std 11.44, range [51.75, 94.56]

Foldseek 3Di:
DPQWKKWKWKWKAWPNHTDDIDIDIDGPVVLVVVVVVVVVVQVVQVKDWDDWDDDDPFWDIWTWIAGPVRIIMIITMGMDTDSPDPDDDDDD

Radius of gyration: 14.33 Å; Cα contacts (8 Å, |Δi|>4): 165; chains: 1; bounding box: 37×25×38 Å

Solvent-accessible surface area (backbone atoms only — not comparable to full-atom values): 5382 Å² total; per-residue (Å²): 131,87,80,55,47,31,40,36,40,38,40,35,26,45,84,90,39,83,75,49,78,46,80,47,76,37,41,72,65,59,52,51,52,52,53,52,50,56,56,50,49,42,48,74,68,54,27,43,86,74,46,76,47,83,51,96,81,68,43,48,51,37,39,34,34,31,42,74,91,65,52,52,33,38,40,37,34,35,60,46,62,45,94,81,54,90,79,86,82,90,83,132